Protein AF-A0A9R1VYY5-F1 (afdb_monomer)

pLDDT: mean 93.09, std 9.21, range [50.97, 98.06]

Foldseek 3Di:
DPPAKDWDADFLRDIDIDDHDDDDPVVVVVVVVVVVVVCCVVQVVVVDDDDDDDDDPDDDPVRRDGDPDPVSVVVVVVVVVVD

Organism: Lactuca sativa (NCBI:txid4236)

Structure (mmCIF, N/CA/C/O backbone):
data_AF-A0A9R1VYY5-F1
#
_entry.id   AF-A0A9R1VYY5-F1
#
loop_
_atom_site.group_PDB
_atom_site.id
_atom_site.type_symbol
_atom_site.label_atom_id
_atom_site.label_alt_id
_atom_site.label_comp_id
_atom_site.label_asym_id
_atom_site.label_entity_id
_atom_site.label_seq_id
_atom_site.pdbx_PDB_ins_code
_atom_site.Cartn_x
_atom_site.Cartn_y
_atom_site.Cartn_z
_atom_site.occupancy
_atom_site.B_iso_or_equiv
_atom_site.auth_seq_id
_atom_site.auth_comp_id
_atom_site.auth_asym_id
_atom_site.auth_atom_id
_atom_site.pdbx_PDB_model_num
ATOM 1 N N . MET A 1 1 ? -16.326 7.470 2.013 1.00 50.97 1 MET A N 1
ATOM 2 C CA . MET A 1 1 ? -14.998 7.642 2.641 1.00 50.97 1 MET A CA 1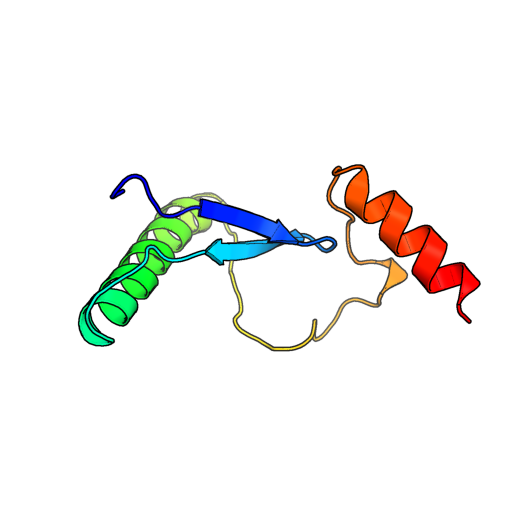
ATOM 3 C C . MET A 1 1 ? -15.011 8.938 3.430 1.00 50.97 1 MET A C 1
ATOM 5 O O . MET A 1 1 ? -15.420 9.951 2.874 1.00 50.97 1 MET A O 1
ATOM 9 N N . ASN A 1 2 ? -14.616 8.917 4.704 1.00 54.56 2 ASN A N 1
ATOM 10 C CA . ASN A 1 2 ? -14.361 10.157 5.442 1.00 54.56 2 ASN A CA 1
ATOM 11 C C . ASN A 1 2 ? -13.191 10.863 4.739 1.00 54.56 2 ASN A C 1
ATOM 13 O O . ASN A 1 2 ? -12.180 10.220 4.469 1.00 54.56 2 ASN A O 1
ATOM 17 N N . GLY A 1 3 ? -13.336 12.140 4.377 1.00 64.44 3 GLY A N 1
ATOM 18 C CA . GLY A 1 3 ? -12.465 12.861 3.427 1.00 64.44 3 GLY A CA 1
ATOM 19 C C . GLY A 1 3 ? -11.008 13.121 3.850 1.00 64.44 3 GLY A C 1
ATOM 20 O O . GLY A 1 3 ? -10.446 14.132 3.447 1.00 64.44 3 GLY A O 1
ATOM 21 N N . LYS A 1 4 ? -10.403 12.261 4.680 1.00 85.06 4 LYS A N 1
ATOM 22 C CA . LYS A 1 4 ? -9.009 12.349 5.154 1.00 85.06 4 LYS A CA 1
ATOM 23 C C . LYS A 1 4 ? -8.158 11.105 4.862 1.00 85.06 4 LYS A C 1
ATOM 25 O O . LYS A 1 4 ? -7.001 11.081 5.259 1.00 85.06 4 LYS A O 1
ATOM 30 N N . GLN A 1 5 ? -8.707 10.087 4.202 1.00 92.69 5 GLN A N 1
ATOM 31 C CA . GLN A 1 5 ? -7.926 8.945 3.713 1.00 92.69 5 GLN A CA 1
ATOM 32 C C . GLN A 1 5 ? -7.348 9.260 2.333 1.00 92.69 5 GLN A C 1
ATOM 34 O O . GLN A 1 5 ? -7.957 10.007 1.563 1.00 92.69 5 GLN A O 1
ATOM 39 N N . SER A 1 6 ? -6.220 8.646 1.987 1.00 95.25 6 SER A N 1
ATOM 40 C CA . SER A 1 6 ? -5.712 8.685 0.615 1.00 95.25 6 SER A CA 1
ATOM 41 C C . SER A 1 6 ? -5.229 7.317 0.154 1.00 95.25 6 SER A C 1
ATOM 43 O O . SER A 1 6 ? -4.693 6.533 0.935 1.00 95.25 6 SER A O 1
ATOM 45 N N . ILE A 1 7 ? -5.461 7.039 -1.128 1.00 96.19 7 ILE A N 1
ATOM 46 C CA . ILE A 1 7 ? -4.958 5.855 -1.817 1.00 96.19 7 ILE A CA 1
ATOM 47 C C . ILE A 1 7 ? -3.834 6.299 -2.742 1.00 96.19 7 ILE A C 1
ATOM 49 O O . ILE A 1 7 ? -3.937 7.307 -3.446 1.00 96.19 7 ILE A O 1
ATOM 53 N N . SER A 1 8 ? -2.749 5.542 -2.714 1.00 96.25 8 SER A N 1
ATOM 54 C CA . SER A 1 8 ? -1.470 5.892 -3.307 1.00 96.25 8 SER A CA 1
ATOM 55 C C . SER A 1 8 ? -0.871 4.667 -4.006 1.00 96.25 8 SER A C 1
ATOM 57 O O . SER A 1 8 ? -1.251 3.527 -3.744 1.00 96.25 8 SER A O 1
ATOM 59 N N . MET A 1 9 ? 0.044 4.909 -4.944 1.00 96.62 9 MET A N 1
ATOM 60 C CA . MET A 1 9 ? 0.836 3.854 -5.573 1.00 96.62 9 MET A CA 1
ATOM 61 C C . MET A 1 9 ? 2.305 4.167 -5.385 1.00 96.62 9 MET A C 1
ATOM 63 O O . MET A 1 9 ? 2.751 5.250 -5.780 1.00 96.62 9 MET A O 1
ATOM 67 N N . GLU A 1 10 ? 3.043 3.204 -4.861 1.00 96.69 10 GLU A N 1
ATOM 68 C CA . GLU A 1 10 ? 4.490 3.248 -4.682 1.00 96.69 10 GLU A CA 1
ATOM 69 C C . GLU A 1 10 ? 5.242 2.991 -6.005 1.00 96.69 10 GLU A C 1
ATOM 71 O O . GLU A 1 10 ? 4.615 2.654 -7.016 1.00 96.69 10 GLU A O 1
ATOM 76 N N . PRO A 1 11 ? 6.577 3.192 -6.070 1.00 96.12 11 PRO A N 1
ATOM 77 C CA . PRO A 1 11 ? 7.324 3.130 -7.326 1.00 96.12 11 PRO A CA 1
ATOM 78 C C . PRO A 1 11 ? 7.101 1.860 -8.144 1.00 96.12 11 PRO A C 1
ATOM 80 O O . PRO A 1 11 ? 7.049 1.946 -9.368 1.00 96.12 11 PRO A O 1
ATOM 83 N N . GLY A 1 12 ? 6.965 0.709 -7.477 1.00 95.50 12 GLY A N 1
ATOM 84 C CA . GLY A 1 12 ? 6.771 -0.597 -8.107 1.00 95.50 12 GLY A CA 1
ATOM 85 C C . GLY A 1 12 ? 5.308 -1.001 -8.293 1.00 95.50 12 GLY A C 1
ATOM 86 O O . GLY A 1 12 ? 5.037 -2.179 -8.504 1.00 95.50 12 GLY A O 1
ATOM 87 N N . GLY A 1 13 ? 4.368 -0.063 -8.145 1.00 95.56 13 GLY A N 1
ATOM 88 C CA . GLY A 1 13 ? 2.933 -0.333 -8.240 1.00 95.56 13 GLY A CA 1
ATOM 89 C C . GLY A 1 13 ? 2.329 -0.969 -6.988 1.00 95.56 13 GLY A C 1
ATOM 90 O O . GLY A 1 13 ? 1.207 -1.464 -7.053 1.00 95.56 13 GLY A O 1
ATOM 91 N N . GLN A 1 14 ? 3.037 -0.969 -5.850 1.00 96.81 14 GLN A N 1
ATOM 92 C CA . GLN A 1 14 ? 2.435 -1.393 -4.586 1.00 96.81 14 GLN A CA 1
ATOM 93 C C . GLN A 1 14 ? 1.300 -0.431 -4.226 1.00 96.81 14 GLN A C 1
ATOM 95 O O . GLN A 1 14 ? 1.454 0.787 -4.329 1.00 96.81 14 GLN A O 1
ATOM 100 N N . PHE A 1 15 ? 0.164 -0.998 -3.836 1.00 96.94 15 PHE A N 1
ATOM 101 C CA . PHE A 1 15 ? -1.054 -0.261 -3.536 1.00 96.94 15 PHE A CA 1
ATOM 102 C C . PHE A 1 15 ? -1.090 0.102 -2.054 1.00 96.94 15 PHE A C 1
ATOM 104 O O . PHE A 1 15 ? -0.954 -0.772 -1.198 1.00 96.94 15 PHE A O 1
ATOM 111 N N . GLU A 1 16 ? -1.237 1.390 -1.759 1.00 97.44 16 GLU A N 1
ATOM 112 C CA . GLU A 1 16 ? -1.073 1.935 -0.416 1.00 97.44 16 GLU A CA 1
ATOM 113 C C . GLU A 1 16 ? -2.348 2.631 0.068 1.00 97.44 16 GLU A C 1
ATOM 115 O O . GLU A 1 16 ? -2.961 3.412 -0.665 1.00 97.44 16 GLU A O 1
ATOM 120 N N . LEU A 1 17 ? -2.689 2.387 1.336 1.00 96.88 17 LEU A N 1
ATOM 121 C CA . LEU A 1 17 ? -3.668 3.152 2.099 1.00 96.88 17 LEU A CA 1
ATOM 122 C C . LEU A 1 17 ? -2.939 4.031 3.118 1.00 96.88 17 LEU A C 1
ATOM 124 O O . LEU A 1 17 ? -2.266 3.525 4.015 1.00 96.88 17 LEU A O 1
ATOM 128 N N . SER A 1 18 ? -3.162 5.338 3.038 1.00 95.81 18 SER A N 1
ATOM 129 C CA . SER A 1 18 ? -2.896 6.260 4.136 1.00 95.81 18 SER A CA 1
ATOM 130 C C . SER A 1 18 ? -4.204 6.522 4.879 1.00 95.81 18 SER A C 1
ATOM 132 O O . SER A 1 18 ? -5.126 7.158 4.354 1.00 95.81 18 SER A O 1
ATOM 134 N N . SER A 1 19 ? -4.285 5.961 6.084 1.00 92.69 19 SER A N 1
ATOM 135 C CA . SER A 1 19 ? -5.434 6.058 6.981 1.00 92.69 19 SER A CA 1
ATOM 136 C C . SER A 1 19 ? -5.706 7.484 7.455 1.00 92.69 19 SER A C 1
ATOM 138 O O . SER A 1 19 ? -4.798 8.311 7.547 1.00 92.69 19 SER A O 1
ATOM 140 N N . ALA A 1 20 ? -6.959 7.766 7.814 1.00 94.25 20 ALA A N 1
ATOM 141 C CA . ALA A 1 20 ? -7.275 9.024 8.480 1.00 94.25 20 ALA A CA 1
ATOM 142 C C . ALA A 1 20 ? -6.652 9.063 9.895 1.00 94.25 20 ALA A C 1
ATOM 144 O O . ALA A 1 20 ? -6.409 8.015 10.499 1.00 94.25 20 ALA A O 1
ATOM 145 N N . PRO A 1 21 ? -6.433 10.255 10.479 1.00 94.25 21 PRO A N 1
ATOM 146 C CA . PRO A 1 21 ? -6.146 10.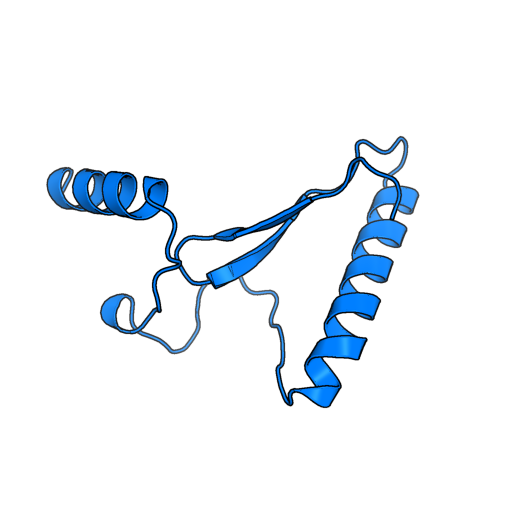373 11.906 1.00 94.25 21 PRO A CA 1
ATOM 147 C C . PRO A 1 21 ? -7.373 9.925 12.710 1.00 94.25 21 PRO A C 1
ATOM 149 O O . PRO A 1 21 ? -8.431 10.551 12.618 1.00 94.25 21 PRO A O 1
ATOM 152 N N . LEU A 1 22 ? -7.234 8.835 13.465 1.00 94.75 22 LEU A N 1
ATOM 153 C CA . LEU A 1 22 ? -8.307 8.198 14.232 1.00 94.75 22 LEU A CA 1
ATOM 154 C C . LEU A 1 22 ? -7.938 8.149 15.718 1.00 94.75 22 LEU A C 1
ATOM 156 O O . LEU A 1 22 ? -6.762 8.133 16.075 1.00 94.75 22 LEU A O 1
ATOM 160 N N . GLU A 1 23 ? -8.947 8.128 16.585 1.00 96.94 23 GLU A N 1
ATOM 161 C CA . GLU A 1 23 ? -8.772 8.190 18.041 1.00 96.94 23 GLU A CA 1
ATOM 162 C C . GLU A 1 23 ? -8.384 6.837 18.639 1.00 96.94 23 GLU A C 1
ATOM 164 O O . GLU A 1 23 ? -7.713 6.778 19.668 1.00 96.94 23 GLU A O 1
ATOM 169 N N . THR A 1 24 ? -8.818 5.736 18.016 1.00 97.81 24 THR A N 1
ATOM 170 C CA . THR A 1 24 ? -8.622 4.389 18.565 1.00 97.81 24 THR A CA 1
ATOM 171 C C . THR A 1 24 ? -8.131 3.397 17.521 1.00 97.81 24 THR A C 1
ATOM 173 O O . THR A 1 24 ? -8.485 3.460 16.344 1.00 97.81 24 THR A O 1
ATOM 176 N N . LEU A 1 25 ? -7.393 2.387 17.985 1.00 97.69 25 LEU A N 1
ATOM 177 C CA . LEU A 1 25 ? -6.964 1.264 17.147 1.00 97.69 25 LEU A CA 1
ATOM 178 C C . LEU A 1 25 ? -8.148 0.479 16.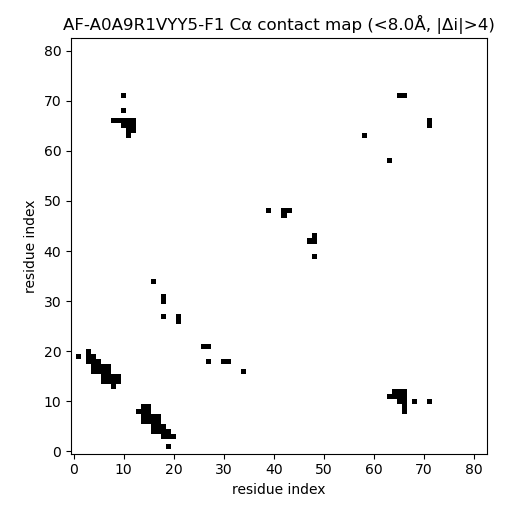562 1.00 97.69 25 LEU A C 1
ATOM 180 O O . LEU A 1 25 ? -8.038 -0.075 15.471 1.00 97.69 25 LEU A O 1
ATOM 184 N N . HIS A 1 26 ? -9.295 0.446 17.247 1.00 98.06 26 HIS A N 1
ATOM 185 C CA . HIS A 1 26 ? -10.508 -0.195 16.732 1.00 98.06 26 HIS A CA 1
ATOM 186 C C . HIS A 1 26 ? -11.055 0.527 15.500 1.00 98.06 26 HIS A C 1
ATOM 188 O O . HIS A 1 26 ? -11.464 -0.128 14.542 1.00 98.06 26 HIS A O 1
ATOM 194 N N . GLN A 1 27 ? -11.002 1.862 15.488 1.00 96.25 27 GLN A N 1
ATOM 195 C CA . GLN A 1 27 ? -11.347 2.648 14.305 1.00 96.25 27 GLN A CA 1
ATOM 196 C C . GLN A 1 27 ? -10.359 2.375 13.164 1.00 96.25 27 GLN A C 1
ATOM 198 O O . GLN A 1 27 ? -10.793 2.154 12.036 1.00 96.25 27 GLN A O 1
ATOM 203 N N . THR A 1 28 ? -9.052 2.311 13.445 1.00 95.94 28 THR A N 1
ATOM 204 C CA . THR A 1 28 ? -8.038 1.961 12.433 1.00 95.94 28 THR A CA 1
ATOM 205 C C . THR A 1 28 ? -8.286 0.573 11.845 1.00 95.94 28 THR A C 1
ATOM 207 O O . THR A 1 28 ? -8.272 0.405 10.629 1.00 95.94 28 THR A O 1
ATOM 210 N N . CYS A 1 29 ? -8.583 -0.418 12.686 1.00 97.56 29 CYS A N 1
ATOM 211 C CA . CYS A 1 29 ? -8.922 -1.767 12.241 1.00 97.56 29 CYS A CA 1
ATOM 212 C C . CYS A 1 29 ? -10.175 -1.770 11.350 1.00 97.56 29 CYS A C 1
ATOM 214 O O . CYS A 1 29 ? -10.179 -2.394 10.288 1.00 97.56 29 CYS A O 1
ATOM 216 N N . ALA A 1 30 ? -11.227 -1.043 11.737 1.00 96.69 30 ALA A N 1
ATOM 217 C CA . ALA A 1 30 ? -12.435 -0.910 10.926 1.00 96.69 30 ALA A CA 1
ATOM 218 C C . ALA A 1 30 ? -12.146 -0.256 9.561 1.00 96.69 30 ALA A C 1
ATOM 220 O O . ALA A 1 30 ? -12.680 -0.690 8.540 1.00 96.69 30 ALA A O 1
ATOM 221 N N . GLU A 1 31 ? -11.270 0.749 9.525 1.00 95.44 31 GLU A N 1
ATOM 222 C CA . GLU A 1 31 ? -10.888 1.442 8.296 1.00 95.44 31 GLU A CA 1
ATOM 223 C C . GLU A 1 31 ? -10.078 0.551 7.346 1.00 95.44 31 GLU A C 1
ATOM 225 O O . GLU A 1 31 ? -10.410 0.459 6.163 1.00 95.44 31 GLU A O 1
ATOM 230 N N . VAL A 1 32 ? -9.082 -0.172 7.866 1.00 96.25 32 VAL A N 1
ATOM 231 C CA . VAL A 1 32 ? -8.303 -1.147 7.088 1.00 96.25 32 VAL A CA 1
ATOM 232 C C . VAL A 1 32 ? -9.218 -2.222 6.500 1.00 96.25 32 VAL A 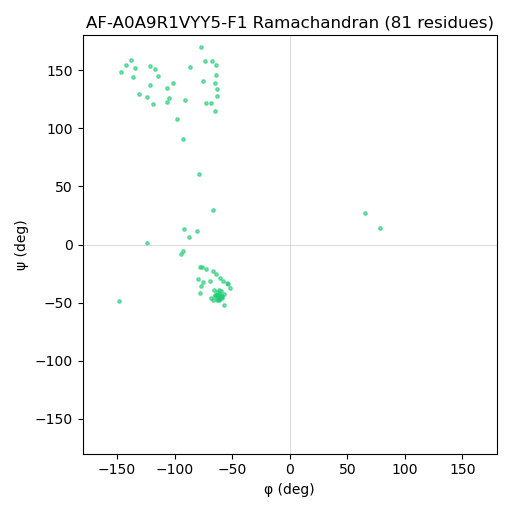C 1
ATOM 234 O O . VAL A 1 32 ? -9.137 -2.512 5.308 1.00 96.25 32 VAL A O 1
ATOM 237 N N . ASN A 1 33 ? -10.140 -2.775 7.294 1.00 97.12 33 ASN A N 1
ATOM 238 C CA . ASN A 1 33 ? -11.088 -3.780 6.807 1.00 97.12 33 ASN A CA 1
ATOM 239 C C . ASN A 1 33 ? -12.024 -3.225 5.723 1.00 97.12 33 ASN A C 1
ATOM 241 O O . ASN A 1 33 ? -12.279 -3.902 4.728 1.00 97.12 33 ASN A O 1
ATOM 245 N N . SER A 1 34 ? -12.503 -1.988 5.883 1.00 96.31 34 SER A N 1
ATOM 246 C CA . SER A 1 34 ? -13.329 -1.316 4.874 1.00 96.31 34 SER A CA 1
ATOM 247 C C . SER A 1 34 ? -12.578 -1.143 3.552 1.00 96.31 34 SER A C 1
ATOM 249 O O . SER A 1 34 ? -13.123 -1.432 2.486 1.00 96.31 34 SER A O 1
ATOM 251 N N . HIS A 1 35 ? -11.305 -0.746 3.611 1.00 96.06 35 HIS A N 1
ATOM 252 C CA . HIS A 1 35 ? -10.457 -0.637 2.428 1.00 96.06 35 HIS A CA 1
ATOM 253 C C . HIS A 1 35 ? -10.239 -1.993 1.745 1.00 96.06 35 HIS A C 1
ATOM 255 O O . HIS A 1 35 ? -10.446 -2.108 0.539 1.00 96.06 35 HIS A O 1
ATOM 261 N N . LEU A 1 36 ? -9.890 -3.036 2.504 1.00 97.19 36 LEU A N 1
ATOM 262 C CA . LEU A 1 36 ? -9.698 -4.384 1.959 1.00 97.19 36 LEU A CA 1
ATOM 263 C C . LEU A 1 36 ? -10.969 -4.921 1.291 1.00 97.19 36 LEU A C 1
ATOM 265 O O . LEU A 1 36 ? -10.885 -5.528 0.225 1.00 97.19 36 LEU A O 1
ATOM 269 N N . TYR A 1 37 ? -12.142 -4.664 1.878 1.00 97.56 37 TYR A N 1
ATOM 270 C CA . TYR A 1 37 ? -13.424 -5.028 1.279 1.00 97.56 37 TYR A CA 1
ATOM 271 C C . TYR A 1 37 ? -13.647 -4.325 -0.068 1.00 97.56 37 TYR A C 1
ATOM 273 O O . TYR A 1 37 ? -13.984 -4.981 -1.050 1.00 97.56 37 TYR A O 1
ATOM 281 N N . GLN A 1 38 ? -13.406 -3.011 -0.137 1.00 96.12 38 GLN A N 1
ATOM 282 C CA . GLN A 1 38 ? -13.562 -2.229 -1.370 1.00 96.12 38 GLN A CA 1
ATOM 283 C C . GLN A 1 38 ? -12.602 -2.690 -2.469 1.00 96.12 38 GLN A C 1
ATOM 285 O O . GLN A 1 38 ? -13.016 -2.878 -3.611 1.00 96.12 38 GLN A O 1
ATOM 290 N N . VAL A 1 39 ? -11.330 -2.899 -2.121 1.00 97.06 39 VAL A N 1
ATOM 291 C CA . VAL A 1 39 ? -10.313 -3.378 -3.063 1.00 97.06 39 VAL A CA 1
ATOM 292 C C . VAL A 1 39 ? -10.691 -4.750 -3.597 1.00 97.06 39 VAL A C 1
ATOM 294 O O . VAL A 1 39 ? -10.656 -4.958 -4.804 1.00 97.06 39 VAL A O 1
ATOM 297 N N . LYS A 1 40 ? -11.098 -5.671 -2.718 1.00 97.25 40 LYS A N 1
ATOM 298 C CA . LYS A 1 40 ? -11.509 -7.019 -3.112 1.00 97.25 40 LYS A CA 1
ATOM 299 C C . LYS A 1 40 ? -12.717 -6.996 -4.050 1.00 97.25 40 LYS A C 1
ATOM 301 O O . LYS A 1 40 ? -12.668 -7.657 -5.078 1.00 97.25 40 LYS A O 1
ATOM 306 N N . ALA A 1 41 ? -13.744 -6.205 -3.732 1.00 97.19 41 ALA A N 1
ATOM 307 C CA . ALA A 1 41 ? -14.957 -6.116 -4.542 1.00 97.19 41 ALA A CA 1
ATOM 308 C C . ALA A 1 41 ? -14.667 -5.709 -5.998 1.00 97.19 41 ALA A C 1
ATOM 310 O O . ALA A 1 41 ? -15.209 -6.305 -6.919 1.00 97.19 41 ALA A O 1
ATOM 311 N N . VAL A 1 42 ? -13.771 -4.738 -6.213 1.00 97.12 42 VAL A N 1
ATOM 312 C CA . VAL A 1 42 ? -13.383 -4.309 -7.569 1.00 97.12 42 VAL A CA 1
ATOM 313 C C . VAL A 1 42 ? -12.400 -5.291 -8.214 1.00 97.12 42 VAL A C 1
ATOM 315 O O . VAL A 1 42 ? -12.502 -5.599 -9.398 1.00 97.12 42 VAL A O 1
ATOM 318 N N . ALA A 1 43 ? -11.429 -5.792 -7.450 1.00 97.50 43 ALA A N 1
ATOM 319 C CA . ALA A 1 43 ? -10.363 -6.639 -7.978 1.00 97.50 43 ALA A CA 1
ATOM 320 C C . ALA A 1 43 ? -10.855 -8.024 -8.422 1.00 97.50 43 ALA A C 1
ATOM 322 O O . ALA A 1 43 ? -10.316 -8.572 -9.385 1.00 97.50 43 ALA A O 1
ATOM 323 N N . GLU A 1 44 ? -11.885 -8.571 -7.766 1.00 96.88 44 GLU A N 1
ATOM 324 C CA . GLU A 1 44 ? -12.493 -9.854 -8.139 1.00 96.88 44 GLU A CA 1
ATOM 325 C C . GLU A 1 44 ? -13.059 -9.828 -9.562 1.00 96.88 44 GLU A C 1
ATOM 327 O O . GLU A 1 44 ? -12.786 -10.742 -10.339 1.00 96.88 44 GLU A O 1
ATOM 332 N N . GLU A 1 45 ? -13.752 -8.753 -9.949 1.00 96.75 45 GLU A N 1
ATOM 333 C CA . GLU A 1 45 ? -14.280 -8.581 -11.311 1.00 96.75 45 GLU A CA 1
ATOM 334 C C . GLU A 1 45 ? -13.164 -8.491 -12.367 1.00 96.75 45 GLU A C 1
ATOM 336 O O . GLU A 1 45 ? -13.360 -8.848 -13.528 1.00 96.75 45 GLU A O 1
ATOM 341 N N . MET A 1 46 ? -11.969 -8.053 -11.959 1.00 97.56 46 MET A N 1
ATOM 342 C CA . MET A 1 46 ? -10.793 -7.914 -12.820 1.00 97.56 46 MET A CA 1
ATOM 343 C C . MET A 1 46 ? -9.886 -9.156 -12.823 1.00 97.56 46 MET A C 1
ATOM 345 O O . MET A 1 46 ? -8.894 -9.181 -13.553 1.00 97.56 46 MET A O 1
ATOM 349 N N . GLY A 1 47 ? -10.171 -10.167 -11.993 1.00 97.44 47 GLY A N 1
ATOM 350 C CA . GLY A 1 47 ? -9.283 -11.318 -11.797 1.00 97.4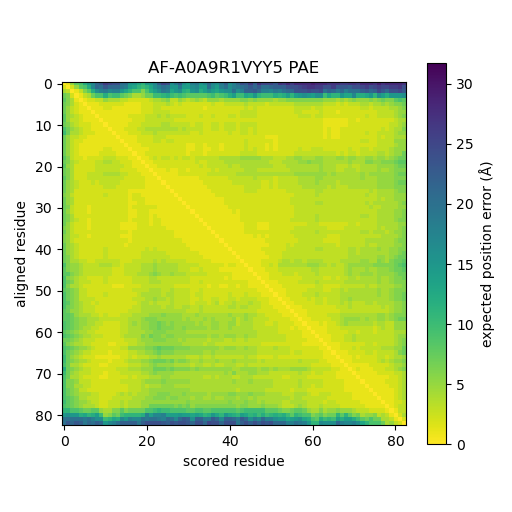4 47 GLY A CA 1
ATOM 351 C C . GLY A 1 47 ? -7.940 -10.957 -11.145 1.00 97.44 47 GLY A C 1
ATOM 352 O O . GLY A 1 47 ? -6.937 -11.631 -11.383 1.00 97.44 47 GLY A O 1
ATOM 353 N N . ILE A 1 48 ? -7.897 -9.885 -10.348 1.00 97.44 48 ILE A N 1
ATOM 354 C CA . ILE A 1 48 ? -6.692 -9.387 -9.672 1.00 97.44 48 ILE A CA 1
ATOM 355 C C . ILE A 1 48 ? -6.704 -9.811 -8.199 1.00 97.44 48 ILE A C 1
ATOM 357 O O . ILE A 1 48 ? -7.720 -9.731 -7.515 1.00 97.44 48 ILE A O 1
ATOM 361 N N . GLY A 1 49 ? -5.541 -10.224 -7.689 1.00 95.88 49 GLY A N 1
ATOM 362 C CA . GLY A 1 49 ? -5.318 -10.502 -6.270 1.00 95.88 49 GLY A CA 1
ATOM 363 C C . GLY A 1 49 ? -4.278 -9.565 -5.655 1.00 95.88 49 GLY A C 1
ATOM 364 O O . GLY A 1 49 ? -3.352 -9.122 -6.332 1.00 95.88 49 GLY A O 1
ATOM 365 N N . PHE A 1 50 ? -4.407 -9.310 -4.353 1.00 96.56 50 PHE A N 1
ATOM 366 C CA . PHE A 1 50 ? -3.438 -8.555 -3.554 1.00 96.56 50 PHE A CA 1
ATOM 367 C C . PHE A 1 50 ? -2.799 -9.462 -2.501 1.00 96.56 50 PHE A C 1
ATOM 369 O O . PHE A 1 50 ? -3.454 -10.350 -1.956 1.00 96.56 50 PHE A O 1
ATOM 376 N N . ILE A 1 51 ? -1.519 -9.234 -2.201 1.00 95.81 51 ILE A N 1
ATOM 377 C CA . ILE A 1 51 ? -0.756 -10.007 -1.217 1.00 95.81 51 ILE A CA 1
ATOM 378 C C . ILE A 1 51 ? -0.024 -9.071 -0.249 1.00 95.81 51 ILE A C 1
ATOM 380 O O . ILE A 1 51 ? 0.675 -8.151 -0.669 1.00 95.81 51 ILE A O 1
ATOM 384 N N . GLY A 1 52 ? -0.187 -9.312 1.054 1.00 95.94 52 GLY A N 1
ATOM 385 C CA . GLY A 1 52 ? 0.489 -8.565 2.116 1.00 95.94 52 GLY A CA 1
ATOM 386 C C . GLY A 1 52 ? 1.796 -9.237 2.527 1.00 95.94 52 GLY A C 1
ATOM 387 O O . GLY A 1 52 ? 1.794 -10.097 3.402 1.00 95.94 52 GLY A O 1
ATOM 388 N N . ILE A 1 53 ? 2.907 -8.859 1.895 1.00 96.81 53 ILE A N 1
ATOM 389 C CA . ILE A 1 53 ? 4.258 -9.378 2.168 1.00 96.81 53 ILE A CA 1
ATOM 390 C C . ILE A 1 53 ? 5.294 -8.257 2.062 1.00 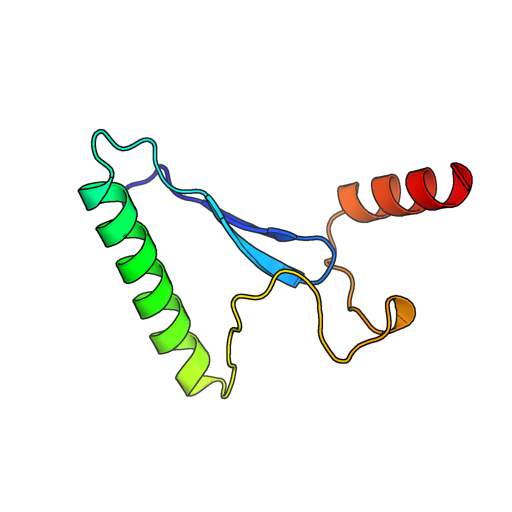96.81 53 ILE A C 1
ATOM 392 O O . ILE A 1 53 ? 5.097 -7.289 1.333 1.00 96.81 53 ILE A O 1
ATOM 396 N N . GLY A 1 54 ? 6.420 -8.399 2.763 1.00 96.62 54 GLY A N 1
ATOM 397 C CA . GLY A 1 54 ? 7.453 -7.357 2.812 1.00 96.62 54 GLY A CA 1
ATOM 398 C C . GLY A 1 54 ? 8.335 -7.240 1.560 1.00 96.62 54 GLY A C 1
ATOM 399 O O . GLY A 1 54 ? 8.970 -6.209 1.364 1.00 96.62 54 GLY A O 1
ATOM 400 N N . PHE A 1 55 ? 8.399 -8.270 0.709 1.00 95.38 55 PHE A N 1
ATOM 401 C CA . PHE A 1 55 ? 9.218 -8.269 -0.508 1.00 95.38 55 PHE A CA 1
ATOM 402 C C . PHE A 1 55 ? 8.555 -9.079 -1.625 1.00 95.38 55 PHE A C 1
ATOM 404 O O . PHE A 1 55 ? 7.868 -10.063 -1.353 1.00 95.38 55 PHE A O 1
ATOM 411 N N . HIS A 1 56 ? 8.777 -8.690 -2.884 1.00 95.00 56 HIS A N 1
ATOM 412 C CA . HIS A 1 56 ? 8.202 -9.397 -4.026 1.00 95.00 56 HIS A CA 1
ATOM 413 C C . HIS A 1 56 ? 8.842 -10.794 -4.176 1.00 95.00 56 HIS A C 1
ATOM 415 O O . HIS A 1 56 ? 10.043 -10.895 -4.405 1.00 95.00 56 HIS A O 1
ATOM 421 N N . PRO A 1 57 ? 8.075 -11.897 -4.147 1.00 94.88 57 PRO A N 1
ATOM 422 C CA . PRO A 1 57 ? 8.632 -13.236 -3.949 1.00 94.88 57 PRO A CA 1
ATOM 423 C C . PRO A 1 57 ? 9.080 -13.915 -5.252 1.00 94.88 57 PRO A C 1
ATOM 425 O O . PRO A 1 57 ? 9.386 -15.101 -5.244 1.00 94.88 57 PRO A O 1
ATOM 428 N N . LYS A 1 58 ? 9.046 -13.211 -6.393 1.00 95.25 58 LYS A N 1
ATOM 429 C CA . LYS A 1 58 ? 9.125 -13.838 -7.726 1.00 95.25 58 LYS A CA 1
ATOM 430 C C . LYS A 1 58 ? 9.816 -12.977 -8.777 1.00 95.25 58 LYS A C 1
ATOM 432 O O . LYS A 1 58 ? 10.642 -13.496 -9.513 1.00 95.25 58 LYS A O 1
ATOM 437 N N . LEU A 1 59 ? 9.442 -11.703 -8.893 1.00 94.88 59 LEU A N 1
ATOM 438 C CA . LEU A 1 59 ? 10.022 -10.818 -9.900 1.00 94.88 59 LEU A CA 1
ATOM 439 C C . LEU A 1 59 ? 11.426 -10.385 -9.493 1.00 94.88 59 LEU A C 1
ATOM 441 O O . LEU A 1 59 ? 11.674 -10.062 -8.328 1.00 94.88 59 LEU A O 1
ATOM 445 N N . GLU A 1 60 ? 12.326 -10.314 -10.470 1.00 94.94 60 GLU A N 1
ATOM 446 C CA . GLU A 1 60 ? 13.574 -9.592 -10.287 1.00 94.94 60 GLU A CA 1
ATOM 447 C C . GLU A 1 60 ? 13.305 -8.084 -10.316 1.00 94.94 60 GLU A C 1
ATOM 449 O O . GLU A 1 60 ? 12.343 -7.601 -10.912 1.00 94.94 60 GLU A O 1
ATOM 454 N N . ARG A 1 61 ? 14.211 -7.295 -9.729 1.00 91.31 61 ARG A N 1
ATOM 455 C CA . ARG A 1 61 ? 14.081 -5.829 -9.683 1.00 91.31 61 ARG A CA 1
ATOM 456 C C . ARG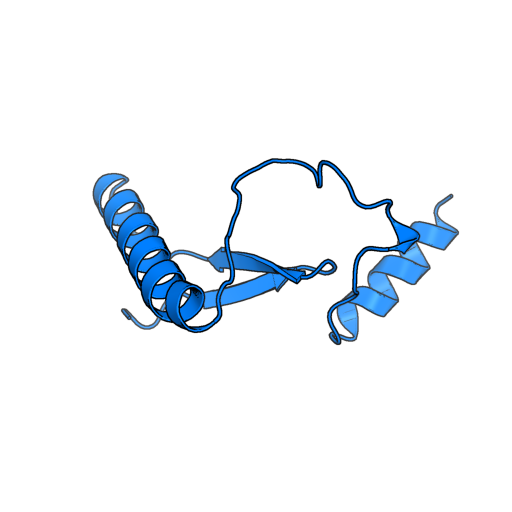 A 1 61 ? 13.873 -5.189 -11.064 1.00 91.31 61 ARG A C 1
ATOM 458 O O . ARG A 1 61 ? 13.219 -4.154 -11.148 1.00 91.31 61 ARG A O 1
ATOM 465 N N . LYS A 1 62 ? 14.470 -5.753 -12.119 1.00 93.06 62 LYS A N 1
ATOM 466 C CA . LYS A 1 62 ? 14.388 -5.219 -13.489 1.00 93.06 62 LYS A CA 1
ATOM 467 C C . LYS A 1 62 ? 13.013 -5.444 -14.135 1.00 93.06 62 LYS A C 1
ATOM 469 O O . LYS A 1 62 ? 12.673 -4.711 -15.056 1.00 93.06 62 LYS A O 1
ATOM 474 N N . ASP A 1 63 ? 12.253 -6.411 -13.622 1.00 95.69 63 ASP A N 1
ATOM 475 C CA . ASP A 1 63 ? 10.949 -6.819 -14.150 1.00 95.69 63 ASP A CA 1
ATOM 476 C C . ASP A 1 63 ? 9.788 -6.107 -13.436 1.00 95.69 63 ASP A C 1
ATOM 478 O O . ASP A 1 63 ? 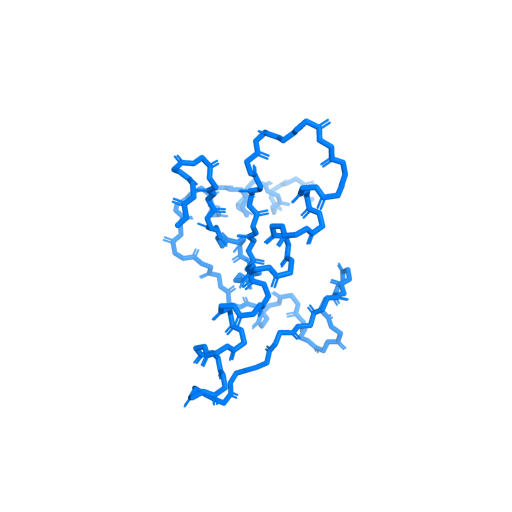8.637 -6.220 -13.855 1.00 95.69 63 ASP A O 1
ATOM 482 N N . ILE A 1 64 ? 10.066 -5.366 -12.354 1.00 94.50 64 ILE A N 1
ATOM 483 C CA . ILE A 1 64 ? 9.048 -4.599 -11.630 1.00 94.50 64 ILE A CA 1
ATOM 484 C C . ILE A 1 64 ? 8.644 -3.376 -12.475 1.00 94.50 64 ILE A C 1
ATOM 486 O O . ILE A 1 64 ? 9.507 -2.544 -12.785 1.00 94.50 64 ILE A O 1
ATOM 490 N N . PRO A 1 65 ? 7.351 -3.220 -12.824 1.00 93.19 65 PRO A N 1
ATOM 491 C CA . PRO A 1 65 ? 6.875 -2.051 -13.553 1.00 93.19 65 PRO A CA 1
ATOM 492 C C . PRO A 1 65 ? 7.045 -0.786 -12.710 1.00 93.19 65 PRO A C 1
ATOM 494 O O . PRO A 1 65 ? 6.895 -0.810 -11.490 1.00 93.19 65 PRO A O 1
ATOM 497 N N . ILE A 1 66 ? 7.339 0.335 -13.367 1.00 93.19 66 ILE A N 1
ATOM 498 C CA . ILE A 1 66 ? 7.535 1.618 -12.690 1.00 93.19 66 ILE A CA 1
ATOM 499 C C . ILE A 1 66 ? 6.315 2.504 -12.900 1.00 93.19 66 ILE A C 1
ATOM 501 O O . ILE A 1 66 ? 5.915 2.768 -14.032 1.00 93.19 66 ILE A O 1
ATOM 505 N N . MET A 1 67 ? 5.746 2.992 -11.801 1.00 96.75 67 MET A N 1
ATOM 506 C CA . MET A 1 67 ? 4.624 3.925 -11.852 1.00 96.75 67 MET A CA 1
ATOM 507 C C . MET A 1 67 ? 5.029 5.263 -12.491 1.00 96.75 67 MET A C 1
ATOM 509 O O . MET A 1 67 ? 6.100 5.790 -12.170 1.00 96.75 67 MET A O 1
ATOM 513 N N . PRO A 1 68 ? 4.180 5.867 -13.344 1.00 95.56 68 PRO A N 1
ATOM 514 C CA . PRO A 1 68 ? 4.512 7.065 -14.117 1.00 95.56 68 PRO A CA 1
ATOM 515 C C . PRO A 1 68 ? 4.418 8.352 -13.271 1.00 95.56 68 PRO A C 1
ATOM 517 O O . PRO A 1 68 ? 3.626 9.248 -13.552 1.00 95.56 68 PRO A O 1
ATOM 520 N N . LYS A 1 69 ? 5.214 8.454 -12.197 1.00 95.75 69 LYS A N 1
ATOM 521 C CA . LYS A 1 69 ? 5.313 9.647 -11.333 1.00 95.75 69 LYS A CA 1
ATOM 522 C C . LYS A 1 69 ? 6.743 10.187 -11.378 1.00 95.75 69 LYS A C 1
ATOM 524 O O . LYS A 1 69 ? 7.666 9.495 -10.959 1.00 95.75 69 LYS A O 1
ATOM 529 N N . GLY A 1 70 ? 6.926 11.442 -11.803 1.00 95.12 70 GLY A N 1
ATOM 530 C CA . GLY A 1 70 ? 8.258 12.040 -12.019 1.00 95.12 70 GLY A CA 1
ATOM 531 C C . GLY A 1 70 ? 9.203 11.966 -10.810 1.00 95.12 70 GLY A C 1
ATOM 532 O O . GLY A 1 70 ? 10.400 11.731 -10.963 1.00 95.12 70 GLY A O 1
ATOM 533 N N . ARG A 1 71 ? 8.667 12.036 -9.581 1.00 96.38 71 ARG A N 1
ATOM 534 C CA . ARG A 1 71 ? 9.460 11.858 -8.348 1.00 96.38 71 ARG A CA 1
ATOM 535 C C . ARG A 1 71 ? 10.190 10.505 -8.279 1.00 96.38 71 ARG A C 1
ATOM 537 O O . ARG A 1 71 ? 11.265 10.424 -7.691 1.00 96.38 71 ARG A O 1
ATOM 544 N N . TYR A 1 72 ? 9.630 9.449 -8.874 1.00 95.00 72 TYR A N 1
ATOM 545 C CA . TYR A 1 72 ? 10.221 8.107 -8.860 1.00 95.00 72 TYR A CA 1
ATOM 546 C C . TYR A 1 72 ? 11.409 7.982 -9.803 1.00 95.00 72 TYR A C 1
ATOM 548 O O . TYR A 1 72 ? 12.358 7.264 -9.489 1.00 95.00 72 TYR A O 1
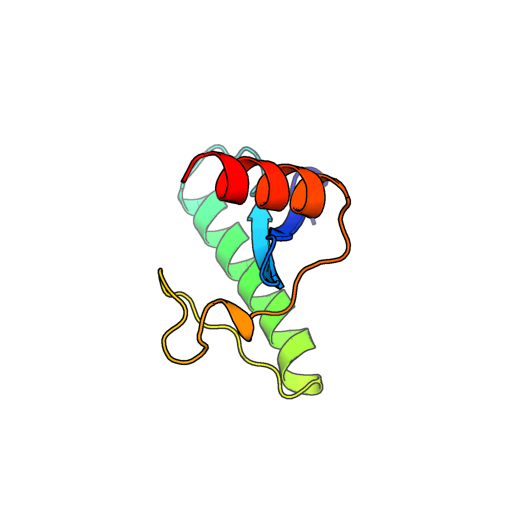ATOM 556 N N . GLU A 1 73 ? 11.400 8.711 -10.916 1.00 92.75 73 GLU A N 1
ATOM 557 C CA . GLU A 1 73 ? 12.541 8.776 -11.824 1.00 92.75 73 GLU A CA 1
ATOM 558 C C . GLU A 1 73 ? 13.735 9.471 -11.161 1.00 92.75 73 GLU A C 1
ATOM 560 O O . GLU A 1 73 ? 14.837 8.918 -11.140 1.00 92.75 73 GLU A O 1
ATOM 565 N N . ILE A 1 74 ? 13.495 10.625 -10.527 1.00 95.00 74 ILE A N 1
ATOM 566 C CA . ILE A 1 74 ? 14.518 11.376 -9.783 1.00 95.00 74 ILE A CA 1
ATOM 567 C C . ILE A 1 74 ? 15.142 10.491 -8.699 1.00 95.00 74 ILE A C 1
ATOM 569 O O . ILE A 1 74 ? 16.362 10.318 -8.656 1.00 95.00 74 ILE A O 1
ATOM 573 N N . MET A 1 75 ? 14.305 9.874 -7.858 1.00 94.81 75 MET A N 1
ATOM 574 C CA . MET A 1 75 ? 14.762 8.989 -6.786 1.00 94.81 75 MET A CA 1
ATOM 575 C C . MET A 1 75 ? 15.577 7.806 -7.326 1.00 94.81 75 MET A C 1
ATOM 577 O O . MET A 1 75 ? 16.632 7.477 -6.784 1.00 94.81 75 MET A O 1
ATOM 581 N N . ARG A 1 76 ? 15.125 7.165 -8.412 1.00 90.50 76 ARG A N 1
ATOM 582 C CA . ARG A 1 76 ? 15.829 6.030 -9.026 1.00 90.50 76 ARG A CA 1
ATOM 583 C C . ARG A 1 76 ? 17.203 6.431 -9.554 1.00 90.50 76 ARG A C 1
ATOM 585 O O . ARG A 1 76 ? 18.151 5.670 -9.365 1.00 90.50 76 ARG A O 1
ATOM 592 N N . ASN A 1 77 ? 17.310 7.576 -10.221 1.00 92.88 77 ASN A N 1
ATOM 593 C CA . ASN A 1 77 ? 18.578 8.060 -10.761 1.00 92.88 77 ASN A CA 1
ATOM 594 C C . ASN A 1 77 ? 19.568 8.366 -9.632 1.00 92.88 77 ASN A C 1
ATOM 596 O O . ASN A 1 77 ? 20.701 7.892 -9.683 1.00 92.88 77 ASN A O 1
ATOM 600 N N . TYR A 1 78 ? 19.104 9.028 -8.569 1.00 95.12 78 TYR A N 1
ATOM 601 C CA . TYR A 1 78 ? 19.918 9.314 -7.388 1.00 95.12 78 TYR A CA 1
ATOM 602 C C . TYR A 1 78 ? 20.419 8.041 -6.683 1.00 95.12 78 TYR A C 1
ATOM 604 O O . TYR A 1 78 ? 21.611 7.889 -6.415 1.00 95.12 78 TYR A O 1
ATOM 612 N N . LEU A 1 79 ? 19.531 7.071 -6.437 1.00 91.88 79 LEU A N 1
ATOM 613 C CA . LEU A 1 79 ? 19.902 5.808 -5.787 1.00 91.88 79 LEU A CA 1
ATOM 614 C C . LEU A 1 79 ? 20.831 4.935 -6.645 1.00 91.88 79 LEU A C 1
ATOM 616 O O . LEU A 1 79 ? 21.520 4.070 -6.110 1.00 91.88 79 LEU A O 1
ATOM 620 N N . ARG A 1 80 ? 20.848 5.121 -7.972 1.00 86.56 80 ARG A N 1
ATOM 621 C CA . ARG A 1 80 ? 21.811 4.456 -8.863 1.00 86.56 80 ARG A CA 1
ATOM 622 C C . ARG A 1 80 ? 23.191 5.102 -8.814 1.00 86.56 80 ARG A C 1
ATOM 624 O O . ARG A 1 80 ? 24.160 4.368 -8.938 1.00 86.56 80 ARG A O 1
ATOM 631 N N . SER A 1 81 ? 23.277 6.424 -8.664 1.00 82.12 81 SER A N 1
ATOM 632 C CA . SER A 1 81 ? 24.557 7.139 -8.557 1.00 82.12 81 SER A CA 1
ATOM 633 C C . SER A 1 81 ? 25.208 7.028 -7.179 1.00 82.12 81 SER A C 1
ATOM 635 O O . SER A 1 81 ? 26.401 7.258 -7.059 1.00 82.12 81 SER A O 1
ATOM 637 N N . ALA A 1 82 ? 24.438 6.686 -6.142 1.00 71.00 82 ALA A N 1
ATOM 638 C CA . ALA A 1 82 ? 24.940 6.455 -4.784 1.00 71.00 82 ALA A CA 1
ATOM 639 C C . ALA A 1 82 ? 25.559 5.053 -4.580 1.00 71.00 82 ALA A C 1
ATOM 641 O O . ALA A 1 82 ? 25.768 4.637 -3.441 1.00 71.00 82 ALA A O 1
ATOM 642 N N . ARG A 1 83 ? 25.787 4.308 -5.668 1.00 53.88 83 ARG A N 1
ATOM 643 C CA . ARG A 1 83 ? 26.439 2.995 -5.678 1.00 53.88 83 ARG A CA 1
ATOM 644 C C . ARG A 1 83 ? 27.877 3.095 -6.144 1.00 53.88 83 ARG A C 1
ATOM 646 O O . ARG A 1 83 ? 28.129 3.920 -7.046 1.00 53.88 83 ARG A O 1
#

Secondary structure (DSSP, 8-state):
--TT-EEEE-TT--EEEE----SSHHHHHHHHHHHHHHHHHHHHHTT------SS-SS--GGGS---S-HHHHHHHHHHHHT-

Nearest PDB structures (foldseek):
  2gwc-assembly1_B  TM=9.858E-01  e=1.351E-07  Brassica juncea

Radius of gyration: 15.88 Å; Cα contacts (8 Å, |Δi|>4): 50; chains: 1; bounding box: 41×27×33 Å

Sequence (83 aa):
MNGKQSISMEPGGQFELSSAPLETLHQTCAEVNSHLYQVKAVAEEMGIGFIGIGFHPKLERKDIPIMPKGRYEIMRNYLRSAR

InterPro domains:
  IPR006336 Glutamate--cysteine ligase, GCS2 [PF04107] (7-79)
  IPR014746 Glutamine synthetase/guanido kinase, catalytic domain [SSF55931] (5-80)
  IPR035434 Glutamate--cysteine ligase, bacteria and plant [PTHR34378] (2-80)

Mean predicted aligned error: 4.11 Å

Solvent-accessible surface area (backbone atoms only — not comparable to full-atom values): 5385 Å² total; per-residue (Å²): 128,74,97,59,53,46,78,50,70,44,59,64,58,50,81,43,78,45,73,50,95,66,97,44,71,67,55,50,53,52,50,53,51,52,49,52,51,55,50,48,64,58,26,58,81,70,76,52,86,88,81,96,68,97,65,76,93,76,68,54,82,88,71,53,57,72,49,98,46,73,71,49,55,56,52,52,54,51,63,58,68,77,103